Protein AF-A0A8S2SZ81-F1 (afdb_monomer)

Sequence (102 aa):
MVIGWMVFASTGILFARYGRSLHIGNKQNFLGESIWFQGHRLILFLATMATLLGFLLILAEVNGEWIRSKEGLTFVHSVLGGIIVCCALLQASMALFRCHPD

InterPro domains:
  IPR006593 Cytochrome b561/ferric reductase, transmembrane domain [PS50939] (1-102)

Organism: NCBI:txid392030

Secondary structure (DSSP, 8-state):
-HIIIIIIIHHHHHHHHHHHHTTTTTTSEETTEEHHHHHHHHHHHHHHHHHHHHHHHHHHHTTTPPPPGGGTHHHHHHHHHHHHHHHHHHHHHHHHHSPP--

Radius of gyration: 16.8 Å; Cα contacts (8 Å, |Δi|>4): 85; chains: 1; bounding box: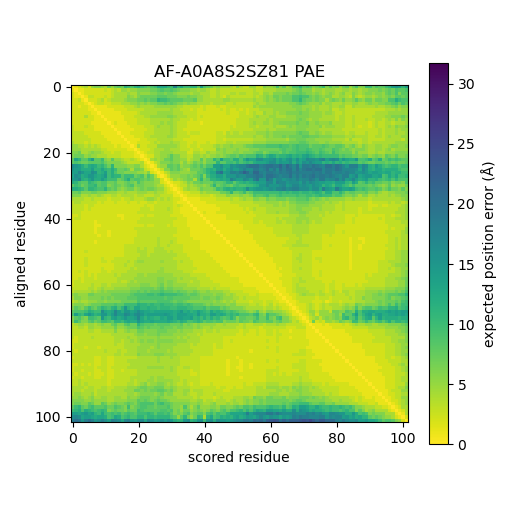 41×22×46 Å

Solvent-accessible surface area (backbone atoms only — not comparable to full-atom values): 5482 Å² total; per-residue (Å²): 75,63,63,20,50,70,44,30,39,48,49,19,54,51,39,42,55,50,22,59,74,68,49,41,40,68,90,41,68,50,95,89,34,37,40,27,57,50,53,22,52,50,35,40,47,51,15,34,51,39,36,49,50,41,50,51,51,53,35,57,74,51,73,66,62,74,75,52,78,89,56,51,69,61,27,54,49,52,53,54,51,51,53,50,46,53,52,36,54,48,50,58,51,47,67,72,72,52,80,79,88,129

Foldseek 3Di:
DCCLVVPLVVVLVVLLVVCVVVVQQVVPDDPNARPSLVVSLVSLVSSLVVLVVVLVVVCVVVVNDQDDPVVPPVNVVNVVSVVVNVVSVVVNVCSVVDDGDD

Nearest PDB structures (foldseek):
  2mey-assembly1_A  TM=5.877E-01  e=5.843E+00  Blomia tropicalis
  9had-assembly2_B  TM=5.524E-01  e=6.541E+00  Dermatophagoides farinae

Structure (mmCIF, N/CA/C/O backbone):
data_AF-A0A8S2SZ81-F1
#
_entry.id   AF-A0A8S2SZ81-F1
#
loop_
_atom_site.group_PDB
_atom_site.id
_atom_site.type_symbol
_atom_site.label_atom_id
_atom_site.label_alt_id
_atom_site.label_comp_id
_atom_site.label_asym_id
_atom_site.label_entity_id
_atom_site.label_seq_id
_atom_site.pdbx_PDB_ins_code
_atom_site.Cartn_x
_atom_site.Cartn_y
_atom_site.Cartn_z
_atom_site.occupancy
_atom_site.B_iso_or_equiv
_atom_site.auth_seq_id
_atom_site.auth_comp_id
_atom_site.auth_asym_id
_atom_site.auth_atom_id
_atom_site.pdbx_PDB_model_num
ATOM 1 N N . MET A 1 1 ? 2.979 6.224 -5.562 1.00 82.00 1 MET A N 1
ATOM 2 C CA . MET A 1 1 ? 3.608 5.362 -4.532 1.00 82.00 1 MET A CA 1
ATOM 3 C C . MET A 1 1 ? 3.939 6.105 -3.244 1.00 82.00 1 MET A C 1
ATOM 5 O O . MET A 1 1 ? 3.407 5.726 -2.210 1.00 82.00 1 MET A O 1
ATOM 9 N N . VAL A 1 2 ? 4.759 7.166 -3.286 1.00 88.38 2 VAL A N 1
ATOM 10 C CA . VAL A 1 2 ? 5.276 7.840 -2.073 1.00 88.38 2 VAL A CA 1
ATOM 11 C C . VAL A 1 2 ? 4.176 8.290 -1.108 1.00 88.38 2 VAL A C 1
ATOM 13 O O . VAL A 1 2 ? 4.263 7.968 0.068 1.00 88.38 2 VAL A O 1
ATOM 16 N N . ILE A 1 3 ? 3.116 8.954 -1.580 1.00 85.06 3 ILE A N 1
ATOM 17 C CA . ILE A 1 3 ? 2.003 9.385 -0.710 1.00 85.06 3 ILE A CA 1
ATOM 18 C C . ILE A 1 3 ? 1.309 8.176 -0.052 1.00 85.06 3 ILE A C 1
ATOM 20 O O . ILE A 1 3 ? 1.059 8.184 1.149 1.00 85.06 3 ILE A O 1
ATOM 24 N N . GLY A 1 4 ? 1.061 7.105 -0.815 1.00 84.06 4 GLY A N 1
ATOM 25 C CA . GLY A 1 4 ? 0.479 5.858 -0.302 1.00 84.06 4 GLY A CA 1
ATOM 26 C C . GLY A 1 4 ? 1.287 5.251 0.846 1.00 84.06 4 GLY A C 1
ATOM 27 O O . GLY A 1 4 ? 0.736 4.888 1.882 1.00 84.06 4 GLY A O 1
ATOM 28 N N . TRP A 1 5 ? 2.605 5.187 0.674 1.00 83.00 5 TRP A N 1
ATOM 29 C CA . TRP A 1 5 ? 3.511 4.546 1.623 1.00 83.00 5 TRP A CA 1
ATOM 30 C C . TRP A 1 5 ? 3.927 5.450 2.781 1.00 83.00 5 TRP A C 1
ATOM 32 O O . TRP A 1 5 ? 3.751 5.099 3.942 1.00 83.00 5 TRP A O 1
ATOM 42 N N . MET A 1 6 ? 4.470 6.625 2.481 1.00 89.00 6 MET A N 1
ATOM 43 C CA . MET A 1 6 ? 5.051 7.492 3.502 1.00 89.00 6 MET A CA 1
ATOM 44 C C . MET A 1 6 ? 3.985 8.197 4.335 1.00 89.00 6 MET A C 1
ATOM 46 O O . MET A 1 6 ? 4.212 8.419 5.522 1.00 89.00 6 MET A O 1
ATOM 50 N N . VAL A 1 7 ? 2.827 8.510 3.744 1.00 91.25 7 VAL A N 1
ATOM 51 C CA . VAL A 1 7 ? 1.729 9.179 4.450 1.00 91.25 7 VAL A CA 1
ATOM 52 C C . VAL A 1 7 ? 0.730 8.144 4.949 1.00 91.25 7 VAL A C 1
ATOM 54 O O . VAL A 1 7 ? 0.687 7.878 6.145 1.00 91.25 7 VAL A O 1
ATOM 57 N N . PHE A 1 8 ? -0.039 7.504 4.062 1.00 91.88 8 PHE A N 1
ATOM 58 C CA . PHE A 1 8 ? -1.167 6.681 4.510 1.00 91.88 8 PHE A CA 1
ATOM 59 C C . PHE A 1 8 ? -0.741 5.445 5.307 1.00 91.88 8 PHE A C 1
ATOM 61 O O . PHE A 1 8 ? -1.296 5.216 6.380 1.00 91.88 8 PHE A O 1
ATOM 68 N N . ALA A 1 9 ? 0.254 4.673 4.857 1.00 90.69 9 ALA A N 1
ATOM 69 C CA . ALA A 1 9 ? 0.672 3.484 5.606 1.00 90.69 9 ALA A CA 1
ATOM 70 C C . ALA A 1 9 ? 1.238 3.847 6.993 1.00 90.69 9 ALA A C 1
ATOM 72 O O . ALA A 1 9 ? 0.809 3.278 8.000 1.00 90.69 9 ALA A O 1
ATOM 73 N N . SER A 1 10 ? 2.121 4.850 7.069 1.00 92.75 10 SER A N 1
ATOM 74 C CA . SER A 1 10 ? 2.664 5.356 8.339 1.00 92.75 10 SER A CA 1
ATOM 75 C C . SER A 1 10 ? 1.564 5.861 9.275 1.00 92.75 10 SER A C 1
ATOM 77 O O . SER A 1 10 ? 1.510 5.468 10.442 1.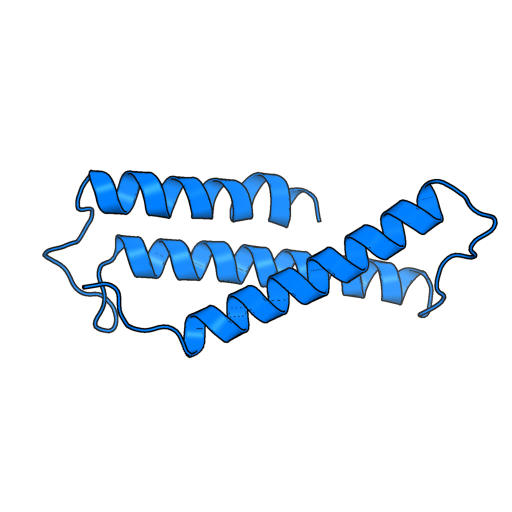00 92.75 10 SER A O 1
ATOM 79 N N . THR A 1 11 ? 0.645 6.691 8.770 1.00 94.00 11 THR A N 1
ATOM 80 C CA . THR A 1 11 ? -0.486 7.202 9.553 1.00 94.00 11 THR A CA 1
ATOM 81 C C . THR A 1 11 ? -1.380 6.066 10.034 1.00 94.00 11 THR A C 1
ATOM 83 O O . THR A 1 11 ? -1.768 6.071 11.196 1.00 94.00 11 THR A O 1
ATOM 86 N N . GLY A 1 12 ? -1.665 5.061 9.201 1.00 92.06 12 GLY A N 1
ATOM 87 C CA . GLY A 1 12 ? -2.474 3.903 9.582 1.00 92.06 12 GLY A CA 1
ATOM 88 C C . GLY A 1 12 ? -1.868 3.121 10.750 1.00 92.06 12 GLY A C 1
ATOM 89 O O . GLY A 1 12 ? -2.586 2.763 11.687 1.00 92.06 12 GLY A O 1
ATOM 90 N N . ILE A 1 13 ? -0.548 2.907 10.742 1.00 92.50 13 ILE A N 1
ATOM 91 C CA . ILE A 1 13 ? 0.179 2.236 11.834 1.00 92.50 13 ILE A CA 1
ATOM 92 C C . ILE A 1 13 ? 0.110 3.061 13.124 1.00 92.50 13 ILE A C 1
ATOM 94 O O . ILE A 1 13 ? -0.230 2.531 14.186 1.00 92.50 13 ILE A O 1
ATOM 98 N N . LEU A 1 14 ? 0.397 4.365 13.044 1.00 93.50 14 LEU A N 1
ATOM 99 C CA . LEU A 1 14 ? 0.334 5.255 14.207 1.00 93.50 14 LEU A CA 1
ATOM 100 C C . LEU A 1 14 ? -1.091 5.358 14.759 1.00 93.50 14 LEU A C 1
ATOM 102 O O . LEU A 1 14 ? -1.277 5.346 15.974 1.00 93.50 14 LEU A O 1
ATOM 106 N N . PHE A 1 15 ? -2.097 5.393 13.886 1.00 91.75 15 PHE A N 1
ATOM 107 C CA . PHE A 1 15 ? -3.499 5.468 14.274 1.00 91.75 15 PHE A CA 1
ATOM 108 C C . PHE A 1 15 ? -3.954 4.214 15.022 1.00 91.75 15 PHE A C 1
ATOM 110 O O . PHE A 1 15 ? -4.584 4.336 16.066 1.00 91.75 15 PHE A O 1
ATOM 117 N N . ALA A 1 16 ? -3.573 3.013 14.571 1.00 90.81 16 ALA A N 1
ATOM 118 C CA . ALA A 1 16 ? -3.840 1.791 15.336 1.00 90.81 16 ALA A CA 1
ATOM 119 C C . ALA A 1 16 ? -3.154 1.813 16.706 1.00 90.81 16 ALA A C 1
ATOM 121 O O . ALA A 1 16 ? -3.770 1.468 17.714 1.00 90.81 16 ALA A O 1
ATOM 122 N N . ARG A 1 17 ? -1.889 2.243 16.759 1.00 91.56 17 ARG A N 1
ATOM 123 C CA . ARG A 1 17 ? -1.118 2.282 18.006 1.00 91.56 17 ARG A CA 1
ATOM 124 C C . ARG A 1 17 ? -1.730 3.241 19.026 1.00 91.56 17 ARG A C 1
ATOM 126 O O . ARG A 1 17 ? -2.005 2.844 20.158 1.00 91.56 17 ARG A O 1
ATOM 133 N N . TYR A 1 18 ? -1.919 4.499 18.641 1.00 92.12 18 TYR A N 1
ATOM 134 C CA . TYR A 1 18 ? -2.415 5.528 19.551 1.00 92.12 18 TYR A CA 1
ATOM 135 C C . TYR A 1 18 ? -3.917 5.423 19.771 1.00 92.12 18 TYR A C 1
ATOM 137 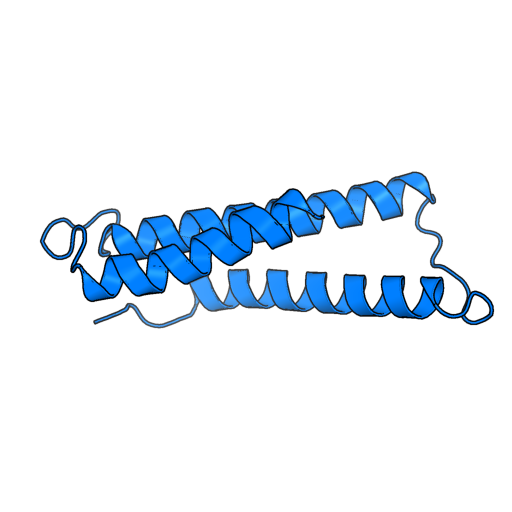O O . TYR A 1 18 ? -4.363 5.605 20.896 1.00 92.12 18 TYR A O 1
ATOM 145 N N . GLY A 1 19 ? -4.688 5.068 18.745 1.00 86.25 19 GLY A N 1
ATOM 146 C CA . GLY A 1 19 ? -6.131 4.890 18.854 1.00 86.25 19 GLY A CA 1
ATOM 147 C C . GLY A 1 19 ? -6.511 3.780 19.828 1.00 86.25 19 GLY A C 1
ATOM 148 O O . GLY A 1 19 ? -7.362 4.002 20.688 1.00 86.25 19 GLY A O 1
ATOM 149 N N . ARG A 1 20 ? -5.804 2.641 19.779 1.00 85.44 20 ARG A N 1
ATOM 150 C CA . ARG A 1 20 ? -5.971 1.565 20.763 1.00 85.44 20 ARG A CA 1
ATOM 151 C C . ARG A 1 20 ? -5.522 1.994 22.162 1.00 85.44 20 ARG A C 1
ATOM 153 O O . ARG A 1 20 ? -6.262 1.802 23.116 1.00 85.44 20 ARG A O 1
ATOM 160 N N . SER A 1 21 ? -4.339 2.604 22.288 1.00 87.12 21 SER A N 1
ATOM 161 C CA . SER A 1 21 ? -3.786 3.035 23.587 1.00 87.12 21 SER A CA 1
ATOM 162 C C . SER A 1 21 ? -4.674 4.067 24.300 1.00 87.12 21 SER A C 1
ATOM 164 O O . SER A 1 21 ? -4.949 3.965 25.494 1.00 87.12 21 SER A O 1
ATOM 166 N N . LEU A 1 22 ? -5.187 5.041 23.548 1.00 88.50 22 LEU A N 1
ATOM 167 C CA . LEU A 1 22 ? -6.049 6.111 24.051 1.00 88.50 22 LEU A CA 1
ATOM 168 C C . LEU A 1 22 ? -7.530 5.704 24.119 1.00 88.50 22 LEU A C 1
ATOM 170 O O . LEU A 1 22 ? -8.363 6.535 24.474 1.00 88.50 22 LEU A O 1
ATOM 174 N N .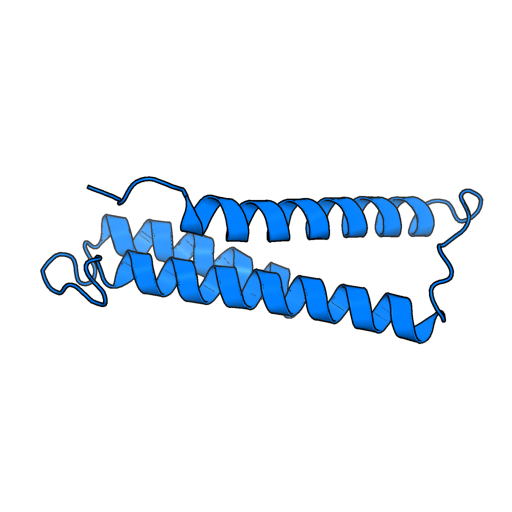 HIS A 1 23 ? -7.866 4.449 23.788 1.00 81.38 23 HIS A N 1
ATOM 175 C CA . HIS A 1 23 ? -9.235 3.922 23.786 1.00 81.38 23 HIS A CA 1
ATOM 176 C C . HIS A 1 23 ? -10.211 4.789 22.962 1.00 81.38 23 HIS A C 1
ATOM 178 O O . HIS A 1 23 ? -11.377 4.970 23.334 1.00 81.38 23 HIS A O 1
ATOM 184 N N . ILE A 1 24 ? -9.735 5.350 21.841 1.00 79.81 24 ILE A N 1
ATOM 185 C CA . ILE A 1 24 ? -10.506 6.283 21.011 1.00 79.81 24 ILE A CA 1
ATOM 186 C C . ILE A 1 24 ? -11.735 5.565 20.464 1.00 79.81 24 ILE A C 1
ATOM 188 O O . ILE A 1 24 ? -11.638 4.659 19.636 1.00 79.81 24 ILE A O 1
ATOM 192 N N . GLY A 1 25 ? -12.907 5.991 20.929 1.00 75.00 25 GLY A N 1
ATOM 193 C CA . GLY A 1 25 ? -14.171 5.407 20.506 1.00 75.00 25 GLY A CA 1
ATOM 194 C C . GLY A 1 25 ? -14.370 3.956 20.949 1.00 75.00 25 GLY A C 1
ATOM 195 O O . GLY A 1 25 ? -15.169 3.270 20.337 1.00 75.00 25 GLY A O 1
ATOM 196 N N . ASN A 1 26 ? -13.722 3.470 22.017 1.00 73.81 26 ASN A N 1
ATOM 197 C CA . ASN A 1 26 ? -14.006 2.118 22.539 1.00 73.81 26 ASN A CA 1
ATOM 198 C C . ASN A 1 26 ? -15.439 1.961 23.084 1.00 73.81 26 ASN A C 1
ATOM 200 O O . ASN A 1 26 ? -15.934 0.849 23.206 1.00 73.81 26 ASN A O 1
ATOM 204 N N . LYS A 1 27 ? -16.109 3.067 23.433 1.00 72.31 27 LYS A N 1
ATOM 205 C CA . LYS A 1 27 ? -17.525 3.073 23.846 1.00 72.31 27 LYS A CA 1
ATOM 206 C C . LYS A 1 27 ? -18.492 3.312 22.684 1.00 72.31 27 LYS A C 1
ATOM 208 O O . LYS A 1 27 ? -19.701 3.298 22.889 1.00 72.31 27 LYS A O 1
ATOM 213 N N . GLN A 1 28 ? -17.971 3.616 21.498 1.00 73.19 28 GLN A N 1
ATOM 214 C CA . GLN A 1 28 ? -18.753 3.988 20.329 1.00 73.19 28 GLN A CA 1
ATOM 215 C C . GLN A 1 28 ? -18.396 3.033 19.199 1.00 73.19 28 GLN A C 1
ATOM 217 O O . GLN A 1 28 ? -17.321 3.119 18.616 1.00 73.19 28 GLN A O 1
ATOM 222 N N . ASN A 1 29 ? -19.309 2.121 18.887 1.00 76.38 29 ASN A N 1
ATOM 223 C CA . ASN A 1 29 ? -19.090 1.178 17.804 1.00 76.38 29 ASN A CA 1
ATOM 224 C C . ASN A 1 29 ? -19.563 1.793 16.486 1.00 76.38 29 ASN A C 1
ATOM 226 O O . ASN A 1 29 ? -20.696 2.262 16.376 1.00 76.38 29 ASN A O 1
ATOM 230 N N . PHE A 1 30 ? -18.701 1.759 15.476 1.00 76.06 30 PHE A N 1
ATOM 231 C CA . PHE A 1 30 ? -19.030 2.065 14.094 1.00 76.06 30 PHE A CA 1
ATOM 232 C C . PHE A 1 30 ? -18.913 0.779 13.273 1.00 76.06 30 PHE A C 1
ATOM 234 O O . PHE A 1 30 ? -17.867 0.129 13.262 1.00 76.06 30 PHE A O 1
ATOM 241 N N . LEU A 1 31 ? -20.004 0.378 12.609 1.00 79.69 31 LEU A N 1
ATOM 242 C CA 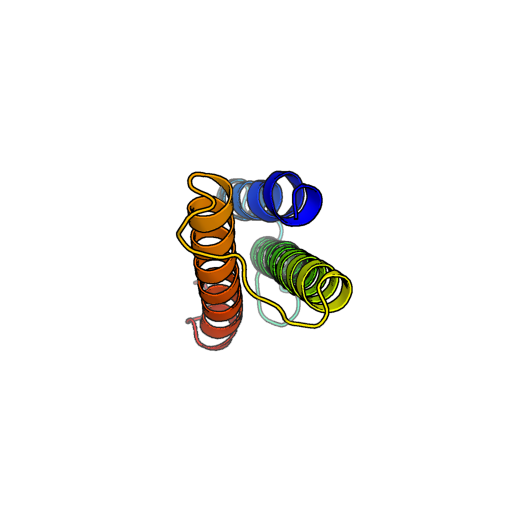. LEU A 1 31 ? -20.088 -0.892 11.867 1.00 79.69 31 LEU A CA 1
ATOM 243 C C . LEU A 1 31 ? -19.673 -2.115 12.717 1.00 79.69 31 LEU A C 1
ATOM 245 O O . LEU A 1 31 ? -18.938 -2.981 12.251 1.00 79.69 31 LEU A O 1
ATOM 249 N N . GLY A 1 32 ? -20.121 -2.156 13.978 1.00 78.38 32 GLY A N 1
ATOM 250 C CA . GLY A 1 32 ? -19.869 -3.271 14.902 1.00 78.38 32 GLY A CA 1
ATOM 251 C C . GLY A 1 32 ? -18.492 -3.274 15.568 1.00 78.38 32 GLY A C 1
ATOM 252 O O . GLY A 1 32 ? -18.221 -4.165 16.358 1.00 78.38 32 GLY A O 1
ATOM 253 N N . GLU A 1 33 ? -17.655 -2.272 15.296 1.00 84.38 33 GLU A N 1
ATOM 254 C CA . GLU A 1 33 ? -16.263 -2.213 15.744 1.00 84.38 33 GLU A CA 1
ATOM 255 C C . GLU A 1 33 ? -15.893 -0.866 16.347 1.00 84.38 33 GLU A C 1
ATOM 257 O O . GLU A 1 33 ? -16.512 0.155 16.047 1.00 84.38 33 GLU A O 1
ATOM 262 N N . SER A 1 34 ? -14.827 -0.839 17.140 1.00 85.81 34 SER A N 1
ATOM 263 C CA . SER A 1 34 ? -14.293 0.411 17.690 1.00 85.81 34 SER A CA 1
ATOM 264 C C . SER A 1 34 ? -13.883 1.400 16.583 1.00 85.81 34 SER A C 1
ATOM 266 O O . SER A 1 34 ? -13.323 1.027 15.546 1.00 85.81 34 SER A O 1
ATOM 268 N N . ILE A 1 35 ? -14.139 2.698 16.798 1.00 87.88 35 ILE A N 1
ATOM 269 C CA . ILE A 1 35 ? -13.846 3.748 15.798 1.00 87.88 35 ILE A CA 1
ATOM 270 C C . ILE A 1 35 ? -12.368 3.756 15.401 1.00 87.88 35 ILE A C 1
ATOM 272 O O . ILE A 1 35 ? -12.050 3.913 14.219 1.00 87.88 35 ILE A O 1
ATOM 276 N N . TRP A 1 36 ? -11.454 3.569 16.360 1.00 89.00 36 TRP A N 1
ATOM 277 C CA . TRP A 1 36 ? -10.026 3.528 16.048 1.00 89.00 36 TRP A CA 1
ATOM 278 C C . TRP A 1 36 ? -9.690 2.388 15.077 1.00 89.00 36 TRP A C 1
ATOM 280 O O . TRP A 1 36 ? -8.854 2.552 14.184 1.00 89.00 36 TRP A O 1
ATOM 290 N N . PHE A 1 37 ? -10.363 1.243 15.209 1.00 88.69 37 PHE A N 1
ATOM 291 C CA . PHE A 1 37 ? -10.122 0.099 14.349 1.00 88.69 37 PHE A CA 1
ATOM 292 C C . PHE A 1 37 ? -10.654 0.342 12.935 1.00 88.69 37 PHE A C 1
ATOM 294 O O . PHE A 1 37 ? -9.956 0.073 11.955 1.00 88.69 37 PHE A O 1
ATOM 301 N N . GLN A 1 38 ? -11.841 0.939 12.814 1.00 89.62 38 GLN A N 1
ATOM 302 C CA . GLN A 1 38 ? -12.399 1.309 11.512 1.00 89.62 38 GLN A CA 1
ATOM 303 C C . GLN A 1 38 ? -11.568 2.380 10.804 1.00 89.62 38 GLN A C 1
ATOM 305 O O . GLN A 1 38 ? -11.279 2.247 9.615 1.00 89.62 38 GLN A O 1
ATOM 310 N N . GLY A 1 39 ? -11.112 3.404 11.529 1.00 90.88 39 GLY A N 1
ATOM 311 C CA . GLY A 1 39 ? -10.227 4.424 10.969 1.00 90.88 39 GLY A CA 1
ATOM 312 C C . GLY A 1 39 ? -8.900 3.830 10.487 1.00 90.88 39 GLY A C 1
ATOM 313 O O . GLY A 1 39 ? -8.462 4.125 9.377 1.00 90.88 39 GLY A O 1
ATOM 314 N N . HIS A 1 40 ? -8.299 2.917 11.258 1.00 92.25 40 HIS A N 1
ATOM 315 C CA . HIS A 1 40 ? -7.101 2.190 10.835 1.00 92.25 40 HIS A CA 1
ATOM 316 C C . HIS A 1 40 ? -7.336 1.394 9.541 1.00 92.25 40 HIS A C 1
ATOM 318 O O . HIS A 1 40 ? -6.546 1.512 8.601 1.00 92.25 40 HIS A O 1
ATOM 324 N N . ARG A 1 41 ? -8.435 0.627 9.468 1.00 91.19 41 ARG A N 1
ATOM 325 C CA . ARG A 1 41 ? -8.804 -0.141 8.268 1.00 91.19 41 ARG A CA 1
ATOM 326 C C . ARG A 1 41 ? -8.987 0.761 7.055 1.00 91.19 41 ARG A C 1
ATOM 328 O O . ARG A 1 41 ? -8.459 0.446 5.994 1.00 91.19 41 ARG A O 1
ATOM 335 N N . LEU A 1 42 ? -9.692 1.880 7.214 1.00 92.56 42 LEU A N 1
ATOM 336 C CA . LEU A 1 42 ? -9.926 2.833 6.133 1.00 92.56 42 LEU A CA 1
ATOM 337 C C . LEU A 1 42 ? -8.609 3.418 5.611 1.00 92.56 42 LEU A C 1
ATOM 339 O O . LEU A 1 42 ? -8.369 3.406 4.406 1.00 92.56 42 LEU A O 1
ATOM 343 N N . ILE A 1 43 ? -7.730 3.880 6.505 1.00 94.50 43 ILE A N 1
ATOM 344 C CA . ILE A 1 43 ? -6.444 4.477 6.120 1.00 94.50 43 ILE A CA 1
ATOM 345 C C . ILE A 1 43 ? -5.553 3.452 5.401 1.00 94.50 43 ILE A C 1
ATOM 347 O O . ILE A 1 43 ? -4.972 3.770 4.362 1.00 94.50 43 ILE A O 1
ATOM 351 N N . LEU A 1 44 ? -5.466 2.211 5.897 1.00 94.50 44 LEU A N 1
ATOM 352 C CA . LEU A 1 44 ? -4.680 1.161 5.235 1.00 94.50 44 LEU A CA 1
ATOM 353 C C . LEU A 1 44 ? -5.307 0.669 3.924 1.00 94.50 44 LEU A C 1
ATOM 355 O O . LEU A 1 44 ? -4.580 0.307 2.994 1.00 94.50 44 LEU A O 1
ATOM 359 N N . PHE A 1 45 ? -6.634 0.694 3.805 1.00 93.56 45 PHE A N 1
ATOM 360 C CA . PHE A 1 45 ? -7.310 0.418 2.540 1.00 93.56 45 PHE A CA 1
ATOM 361 C C . PHE A 1 45 ? -6.970 1.486 1.493 1.00 93.56 45 PHE A C 1
ATOM 363 O O . PHE A 1 45 ? -6.576 1.146 0.378 1.00 93.56 45 PHE A O 1
ATOM 370 N N . LEU A 1 46 ? -7.011 2.770 1.867 1.00 94.19 46 LEU A N 1
ATOM 371 C CA . LEU A 1 46 ? -6.586 3.872 0.998 1.00 94.19 46 LEU A CA 1
ATOM 372 C C . LEU A 1 46 ? -5.106 3.760 0.610 1.00 94.19 46 LEU A C 1
ATOM 374 O O . LEU A 1 46 ? -4.771 3.959 -0.558 1.00 94.19 46 LEU A O 1
ATOM 378 N N . ALA A 1 47 ? -4.229 3.382 1.548 1.00 94.88 47 ALA A N 1
ATOM 379 C CA . ALA A 1 47 ? -2.822 3.109 1.252 1.00 94.88 47 ALA A CA 1
ATOM 380 C C . ALA A 1 47 ? -2.677 2.007 0.188 1.00 94.88 47 ALA A C 1
ATOM 382 O O . ALA A 1 47 ? -1.956 2.186 -0.793 1.00 94.88 47 ALA A O 1
ATOM 383 N N . THR A 1 48 ? -3.418 0.904 0.341 1.00 95.00 48 THR A N 1
ATOM 384 C CA . THR A 1 48 ? -3.413 -0.225 -0.602 1.00 95.00 48 THR A CA 1
ATOM 385 C C . THR A 1 48 ? -3.900 0.197 -1.987 1.00 95.00 48 THR A C 1
ATOM 387 O O . THR A 1 48 ? -3.243 -0.106 -2.981 1.00 95.00 48 THR A O 1
ATOM 390 N N . MET A 1 49 ? -5.005 0.944 -2.066 1.00 94.94 49 MET A N 1
ATOM 391 C CA . MET A 1 49 ? -5.537 1.455 -3.334 1.00 94.94 49 MET A CA 1
ATOM 392 C C . MET A 1 49 ? -4.566 2.424 -4.013 1.00 94.94 49 MET A C 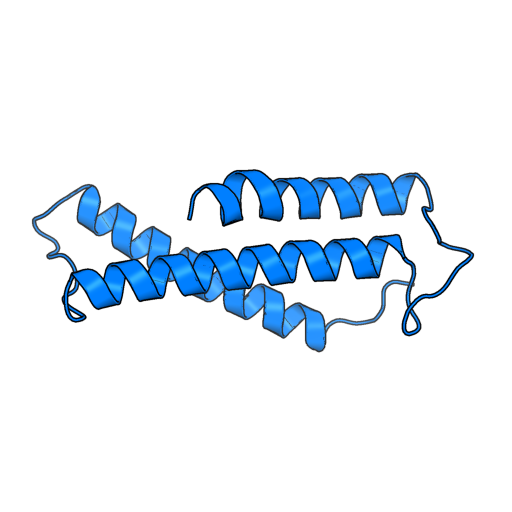1
ATOM 394 O O . MET A 1 49 ? -4.325 2.308 -5.212 1.00 94.94 49 MET A O 1
ATOM 398 N N . ALA A 1 50 ? -3.949 3.338 -3.260 1.00 94.75 50 ALA A N 1
ATOM 399 C CA . ALA A 1 50 ? -2.962 4.274 -3.795 1.00 94.75 50 ALA A CA 1
ATOM 400 C C . ALA A 1 50 ? -1.689 3.563 -4.296 1.00 94.75 50 ALA A C 1
ATOM 402 O O . ALA A 1 50 ? -1.106 3.973 -5.304 1.00 94.75 50 ALA A O 1
ATOM 403 N N . THR A 1 51 ? -1.254 2.499 -3.613 1.00 94.38 51 THR A N 1
ATOM 404 C CA . THR A 1 51 ? -0.155 1.634 -4.061 1.00 94.38 51 THR A CA 1
ATOM 405 C C . THR A 1 51 ? -0.534 0.891 -5.338 1.00 94.38 51 THR A C 1
ATOM 407 O O . THR A 1 51 ? 0.193 0.988 -6.322 1.00 94.38 51 THR A O 1
ATOM 410 N N . LEU A 1 52 ? -1.684 0.215 -5.375 1.00 95.12 52 LEU A N 1
ATOM 411 C CA . LEU A 1 52 ? -2.125 -0.518 -6.561 1.00 95.12 52 LEU A CA 1
ATOM 412 C C . LEU A 1 52 ? -2.276 0.410 -7.772 1.00 95.12 52 LEU A C 1
ATOM 414 O O . LEU A 1 52 ? -1.727 0.127 -8.833 1.00 95.12 52 LEU A O 1
ATOM 418 N N . LEU A 1 53 ? -2.947 1.551 -7.602 1.00 96.00 53 LEU A N 1
ATOM 419 C CA . LEU A 1 53 ? -3.135 2.527 -8.673 1.00 96.00 53 LEU A CA 1
ATOM 420 C C . LEU A 1 53 ? -1.796 3.069 -9.178 1.00 96.00 53 LEU A C 1
ATOM 422 O O . LEU A 1 53 ? -1.569 3.114 -10.381 1.00 96.00 53 LEU A O 1
ATOM 426 N N . GLY A 1 54 ? -0.881 3.433 -8.275 1.00 94.62 54 GLY A N 1
ATOM 427 C CA . GLY A 1 54 ? 0.447 3.902 -8.667 1.00 94.62 54 GLY A CA 1
ATOM 428 C C . GLY A 1 54 ? 1.235 2.865 -9.469 1.00 94.62 54 GLY A C 1
ATOM 429 O O . GLY A 1 54 ? 1.963 3.237 -10.380 1.00 94.62 54 GLY A O 1
ATOM 430 N N . PHE A 1 55 ? 1.080 1.579 -9.149 1.00 94.31 55 PHE A N 1
ATOM 431 C CA . PHE A 1 55 ? 1.756 0.495 -9.857 1.00 94.31 55 PHE A CA 1
ATOM 432 C C . PHE A 1 55 ? 1.158 0.297 -11.248 1.00 94.31 55 PHE A C 1
ATOM 434 O O . PHE A 1 55 ? 1.894 0.230 -12.227 1.00 94.31 55 PHE A O 1
ATOM 441 N N . LEU A 1 56 ? -0.175 0.270 -11.337 1.00 95.19 56 LEU A N 1
ATOM 442 C CA . LEU A 1 56 ? -0.893 0.132 -12.602 1.00 95.19 56 LEU A CA 1
ATOM 443 C C . LEU A 1 56 ? -0.620 1.303 -13.550 1.00 95.19 56 LEU A C 1
ATOM 445 O O . LEU A 1 56 ? -0.477 1.076 -14.744 1.00 95.19 56 LEU A O 1
ATOM 449 N N . LEU A 1 57 ? -0.507 2.531 -13.035 1.00 95.94 57 LEU A N 1
ATOM 450 C CA . LEU A 1 57 ? -0.168 3.702 -13.848 1.00 95.94 57 LEU A CA 1
ATOM 451 C C . LEU A 1 57 ? 1.238 3.599 -14.451 1.00 95.94 57 LEU A C 1
ATOM 453 O O . LEU A 1 57 ? 1.394 3.865 -15.637 1.00 95.94 57 LEU A O 1
ATOM 457 N N . ILE A 1 58 ? 2.234 3.171 -13.666 1.00 94.25 58 ILE A N 1
ATOM 458 C CA . ILE A 1 58 ? 3.598 2.941 -14.173 1.00 94.25 58 ILE A CA 1
ATOM 459 C C . ILE A 1 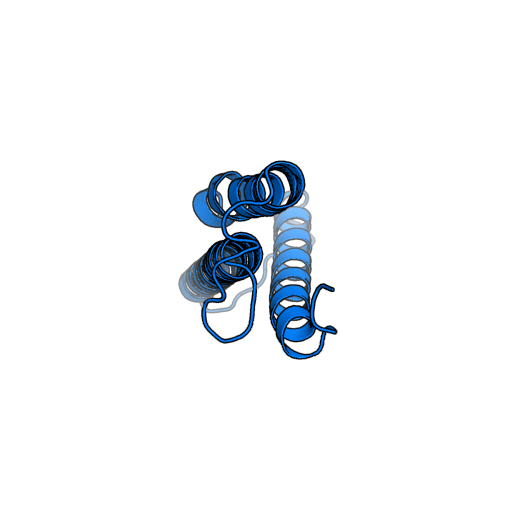58 ? 3.582 1.831 -15.227 1.00 94.25 58 ILE A C 1
ATOM 461 O O . ILE A 1 58 ? 4.151 1.992 -16.298 1.00 94.25 58 ILE A O 1
ATOM 465 N N . LEU A 1 59 ? 2.890 0.719 -14.955 1.00 93.88 59 LEU A N 1
ATOM 466 C CA . LEU A 1 59 ? 2.802 -0.395 -15.896 1.00 93.88 59 LEU A CA 1
ATOM 467 C C . LEU A 1 59 ? 2.098 0.012 -17.202 1.00 93.88 59 LEU A C 1
ATOM 469 O O . LEU A 1 59 ? 2.507 -0.418 -18.275 1.00 93.88 59 LEU A O 1
ATOM 473 N N . ALA A 1 60 ? 1.067 0.855 -17.122 1.00 96.62 60 ALA A N 1
ATOM 474 C CA . ALA A 1 60 ? 0.366 1.385 -18.287 1.00 96.62 60 ALA A CA 1
ATOM 475 C C . ALA A 1 60 ? 1.243 2.343 -19.110 1.00 96.62 60 ALA A C 1
ATOM 477 O O . ALA A 1 60 ? 1.219 2.266 -20.335 1.00 96.62 60 ALA A O 1
ATOM 478 N N . GLU A 1 61 ? 2.039 3.200 -18.461 1.00 96.31 61 GLU A N 1
ATOM 479 C CA . GLU A 1 61 ? 2.987 4.104 -19.131 1.00 96.31 61 GLU A CA 1
ATOM 480 C C . GLU A 1 61 ? 3.984 3.330 -20.006 1.00 96.31 61 GLU A C 1
ATOM 482 O O . GLU A 1 61 ? 4.245 3.708 -21.147 1.00 96.31 61 GLU A O 1
ATOM 487 N N . VAL A 1 62 ? 4.494 2.207 -19.497 1.00 94.81 62 VAL A N 1
ATOM 488 C CA . VAL A 1 62 ? 5.462 1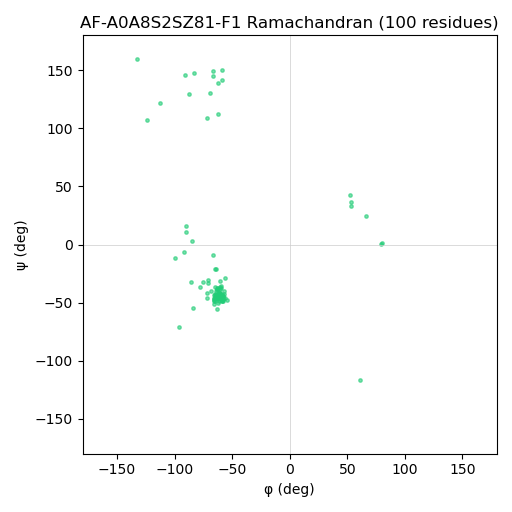.355 -20.205 1.00 94.81 62 VAL A CA 1
ATOM 489 C C . VAL A 1 62 ? 4.801 0.262 -21.054 1.00 94.81 62 VAL A C 1
ATOM 491 O O . VAL A 1 62 ? 5.460 -0.691 -21.454 1.00 94.81 62 VAL A O 1
ATOM 494 N N . ASN A 1 63 ? 3.497 0.368 -21.340 1.00 95.50 63 ASN A N 1
ATOM 495 C CA . ASN A 1 63 ? 2.726 -0.603 -22.134 1.00 95.50 63 ASN A CA 1
ATOM 496 C C . ASN A 1 63 ? 2.831 -2.059 -21.638 1.00 95.50 63 ASN A C 1
ATOM 498 O O . ASN A 1 63 ? 2.801 -3.006 -22.422 1.00 95.50 63 ASN A O 1
ATOM 502 N N .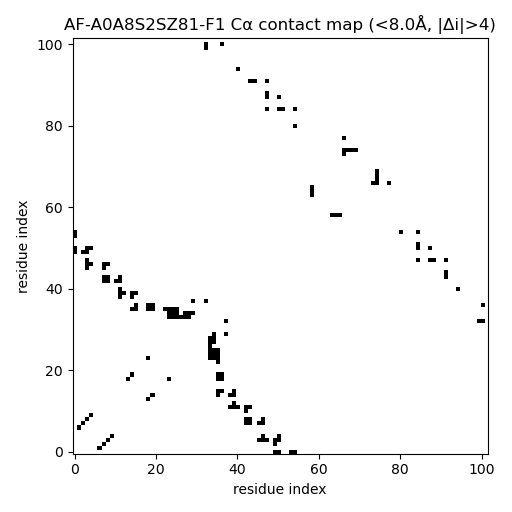 GLY A 1 64 ? 2.957 -2.253 -20.328 1.00 92.31 64 GLY A N 1
ATOM 503 C CA . GLY A 1 64 ? 3.099 -3.572 -19.723 1.00 92.31 64 GLY A CA 1
ATOM 504 C C . GLY A 1 64 ? 4.506 -4.163 -19.800 1.00 92.31 64 GLY A C 1
ATOM 505 O O . GLY A 1 64 ? 4.710 -5.273 -19.308 1.00 92.31 64 GLY A O 1
ATOM 506 N N . GLU A 1 65 ? 5.480 -3.460 -20.385 1.00 94.00 65 GLU A N 1
ATOM 507 C CA . GLU A 1 65 ? 6.853 -3.948 -20.442 1.00 94.00 65 GLU A CA 1
ATOM 508 C C . GLU A 1 65 ? 7.497 -3.952 -19.054 1.00 94.00 65 GLU A C 1
ATOM 510 O O . GLU A 1 65 ? 7.475 -2.967 -18.316 1.00 94.00 65 GLU A O 1
ATOM 515 N N . TRP A 1 66 ? 8.107 -5.082 -18.696 1.00 92.50 66 TRP A N 1
ATOM 516 C CA . TRP A 1 66 ? 8.894 -5.175 -17.476 1.00 92.50 66 TRP A CA 1
ATOM 517 C C . TRP A 1 66 ? 10.356 -4.844 -17.745 1.00 92.50 66 TRP A C 1
ATOM 519 O O . TRP A 1 66 ? 10.919 -5.185 -18.789 1.00 92.50 66 TRP A O 1
ATOM 529 N N . ILE A 1 67 ? 10.996 -4.224 -16.761 1.00 92.12 67 ILE A N 1
ATOM 530 C CA . ILE A 1 67 ? 12.386 -3.804 -16.869 1.00 92.12 67 ILE A CA 1
ATOM 531 C C . ILE A 1 67 ? 13.333 -5.009 -16.958 1.00 92.12 67 ILE A C 1
ATOM 533 O O . ILE A 1 67 ? 13.101 -6.059 -16.346 1.00 92.12 67 ILE A O 1
ATOM 537 N N . ARG A 1 68 ? 14.422 -4.891 -17.725 1.00 91.38 68 ARG A N 1
ATOM 538 C CA . ARG A 1 68 ? 15.329 -6.025 -17.963 1.00 91.38 68 ARG A CA 1
ATOM 539 C C . ARG A 1 68 ? 16.328 -6.183 -16.818 1.00 91.38 68 ARG A C 1
ATOM 541 O O . ARG A 1 68 ? 16.811 -5.205 -16.258 1.00 91.38 68 ARG A O 1
ATOM 548 N N . SER A 1 69 ? 16.733 -7.421 -16.529 1.00 85.56 69 SER A N 1
ATOM 549 C CA . SER A 1 69 ? 17.683 -7.739 -15.444 1.00 85.56 69 SER A CA 1
ATOM 550 C C . SER A 1 69 ? 19.026 -7.003 -15.544 1.00 85.56 69 SER A C 1
ATOM 552 O O . SER A 1 69 ? 19.643 -6.690 -14.530 1.00 85.56 69 SER A O 1
ATOM 554 N N . LYS A 1 70 ? 19.459 -6.667 -16.764 1.00 88.44 70 LYS A N 1
ATOM 555 C CA . LYS A 1 70 ? 20.684 -5.898 -17.036 1.00 88.44 70 LYS A CA 1
ATOM 556 C C . LYS A 1 70 ? 20.648 -4.442 -16.545 1.00 88.44 70 LYS A C 1
ATOM 558 O O . LYS A 1 70 ? 21.676 -3.780 -16.574 1.00 88.44 70 LYS A O 1
ATOM 563 N N . GLU A 1 71 ? 19.494 -3.944 -16.104 1.00 85.50 71 GLU A N 1
ATOM 564 C CA . GLU A 1 71 ? 19.297 -2.554 -15.663 1.00 85.50 71 GLU A CA 1
ATOM 565 C C . GLU A 1 71 ? 19.555 -2.353 -14.156 1.00 85.50 71 GLU A C 1
ATOM 567 O O . GLU A 1 71 ? 19.282 -1.291 -13.597 1.00 85.50 71 GLU A O 1
ATOM 572 N N . GLY A 1 72 ? 20.122 -3.365 -13.485 1.00 93.12 72 GLY A N 1
ATOM 573 C CA . GLY A 1 72 ? 20.717 -3.242 -12.153 1.00 93.12 72 GLY A CA 1
ATOM 574 C C . GLY A 1 72 ? 19.730 -2.791 -11.072 1.00 93.12 72 GLY A C 1
ATOM 575 O O . GLY A 1 72 ? 18.775 -3.499 -10.752 1.00 93.12 72 GLY A O 1
ATOM 576 N N . LEU A 1 73 ? 19.973 -1.613 -10.485 1.00 94.00 73 LEU A N 1
ATOM 577 C CA . LEU A 1 73 ? 19.178 -1.053 -9.381 1.00 94.00 73 LEU A CA 1
ATOM 578 C C . LEU A 1 73 ? 17.705 -0.854 -9.746 1.00 94.00 73 LEU A C 1
ATOM 580 O O . LEU A 1 73 ? 16.833 -1.102 -8.914 1.00 94.00 73 LEU A O 1
ATOM 584 N N . THR A 1 74 ? 17.411 -0.452 -10.981 1.00 91.06 74 THR A N 1
ATOM 585 C CA . THR A 1 74 ? 16.032 -0.215 -11.422 1.00 91.06 74 THR A CA 1
ATOM 586 C C . THR A 1 74 ? 15.263 -1.533 -11.552 1.00 91.06 74 THR A C 1
ATOM 588 O O . THR A 1 74 ? 14.086 -1.602 -11.195 1.00 91.06 74 THR A O 1
ATOM 591 N N . PHE A 1 75 ? 15.947 -2.616 -11.942 1.00 93.81 75 PHE A N 1
ATOM 592 C CA . PHE A 1 75 ? 15.382 -3.966 -11.903 1.00 93.81 75 PHE A CA 1
ATOM 593 C C . PHE A 1 75 ? 15.038 -4.395 -10.480 1.00 93.81 75 PHE A C 1
ATOM 595 O O . PHE A 1 75 ? 13.896 -4.771 -10.219 1.00 93.81 75 PHE A O 1
ATOM 602 N N . VAL A 1 76 ? 15.971 -4.250 -9.537 1.00 95.31 76 VAL A N 1
ATOM 603 C CA . VAL A 1 76 ? 15.713 -4.567 -8.122 1.00 95.31 76 VAL A CA 1
ATOM 604 C C . VAL A 1 76 ? 14.556 -3.732 -7.567 1.00 95.31 76 VAL A C 1
ATOM 606 O O . VAL A 1 76 ? 13.673 -4.274 -6.904 1.00 95.31 76 VAL A O 1
ATOM 609 N N . HIS A 1 77 ? 14.508 -2.435 -7.883 1.00 92.69 77 HIS A N 1
ATOM 610 C CA . HIS A 1 77 ? 13.411 -1.554 -7.488 1.00 92.69 77 HIS A CA 1
ATOM 611 C C . HIS A 1 77 ? 12.054 -2.053 -8.004 1.00 92.69 77 HIS A C 1
ATOM 613 O O . HIS A 1 77 ? 11.104 -2.130 -7.226 1.00 92.69 77 HIS A O 1
ATOM 619 N N . SER A 1 78 ? 11.967 -2.442 -9.282 1.00 94.19 78 SER A N 1
ATOM 620 C CA . SER A 1 78 ? 10.726 -2.967 -9.871 1.00 94.19 78 SER A CA 1
ATOM 621 C C . SER A 1 78 ? 10.247 -4.244 -9.173 1.00 94.19 78 SER A C 1
ATOM 623 O O . SER A 1 78 ? 9.065 -4.370 -8.854 1.00 94.19 78 SER A O 1
ATOM 625 N N . VAL A 1 79 ? 11.169 -5.162 -8.854 1.00 95.31 79 VAL A N 1
ATOM 626 C CA . VAL A 1 79 ? 10.862 -6.427 -8.172 1.00 95.31 79 VAL A CA 1
ATOM 627 C C . VAL A 1 79 ? 10.370 -6.165 -6.751 1.00 95.31 79 VAL A C 1
ATOM 629 O O . VAL A 1 79 ? 9.334 -6.698 -6.353 1.00 95.31 79 VAL A O 1
ATOM 632 N N . LEU A 1 80 ? 11.059 -5.302 -5.997 1.00 94.81 80 LEU A N 1
ATOM 633 C CA . LEU A 1 80 ? 10.625 -4.906 -4.655 1.00 94.81 80 LEU A CA 1
ATOM 634 C C . LEU A 1 80 ? 9.256 -4.219 -4.687 1.00 94.81 80 LEU A C 1
ATOM 636 O O . LEU A 1 80 ? 8.402 -4.530 -3.860 1.00 94.81 80 LEU A O 1
ATOM 640 N N . GLY A 1 81 ? 9.021 -3.341 -5.665 1.00 93.12 81 GLY A N 1
ATOM 641 C CA . GLY A 1 81 ? 7.722 -2.710 -5.893 1.00 93.12 81 GLY A CA 1
ATOM 642 C C . GLY A 1 81 ? 6.612 -3.732 -6.151 1.00 93.12 81 GLY A C 1
ATOM 643 O O . GLY A 1 81 ? 5.543 -3.637 -5.551 1.00 93.12 81 GLY A O 1
ATOM 644 N N . GLY A 1 82 ? 6.877 -4.753 -6.971 1.00 95.00 82 GLY A N 1
ATOM 645 C CA . GLY A 1 82 ? 5.941 -5.853 -7.219 1.00 95.00 82 GLY A CA 1
ATOM 646 C C . GLY A 1 82 ? 5.618 -6.657 -5.956 1.00 95.00 82 GLY A C 1
ATOM 647 O O . GLY A 1 82 ? 4.447 -6.867 -5.640 1.00 95.00 82 GLY A O 1
ATOM 648 N N . ILE A 1 83 ? 6.638 -7.037 -5.177 1.00 96.44 83 ILE A N 1
ATOM 649 C CA . ILE A 1 83 ? 6.456 -7.730 -3.887 1.00 96.44 83 ILE A CA 1
ATOM 650 C C . ILE A 1 83 ? 5.590 -6.887 -2.944 1.00 96.44 83 ILE A C 1
ATOM 652 O O . ILE A 1 83 ? 4.666 -7.398 -2.314 1.00 96.44 83 ILE A O 1
ATOM 656 N N . ILE A 1 84 ? 5.857 -5.584 -2.877 1.00 94.19 84 ILE A N 1
ATOM 657 C CA . ILE A 1 84 ? 5.100 -4.626 -2.071 1.00 94.19 84 ILE A CA 1
ATOM 658 C C . ILE A 1 84 ? 3.617 -4.603 -2.455 1.00 94.19 84 ILE A C 1
ATOM 660 O O . ILE A 1 84 ? 2.765 -4.611 -1.565 1.00 94.19 84 ILE A O 1
ATOM 664 N N . VAL A 1 85 ? 3.296 -4.595 -3.751 1.00 95.38 85 VAL A N 1
ATOM 665 C CA . VAL A 1 85 ? 1.905 -4.632 -4.230 1.00 95.38 85 VAL A CA 1
ATOM 666 C C . VAL A 1 85 ? 1.226 -5.929 -3.792 1.00 95.38 85 VAL A C 1
ATOM 668 O O . VAL A 1 85 ? 0.131 -5.876 -3.231 1.00 95.38 85 VAL A O 1
ATOM 671 N N . CYS A 1 86 ? 1.891 -7.078 -3.950 1.00 96.38 86 CYS A N 1
ATOM 672 C CA . CYS A 1 86 ? 1.375 -8.367 -3.482 1.00 96.38 86 CYS A CA 1
ATOM 673 C C . CYS A 1 86 ? 1.103 -8.356 -1.971 1.00 96.38 86 CYS A C 1
ATOM 675 O O . CYS A 1 86 ? 0.009 -8.710 -1.534 1.00 96.38 86 CYS A O 1
ATOM 677 N N . CYS A 1 87 ? 2.060 -7.891 -1.167 1.00 95.31 87 CYS A N 1
ATOM 678 C CA . CYS A 1 87 ? 1.904 -7.780 0.282 1.00 95.31 87 CYS A CA 1
ATOM 679 C C . CYS A 1 87 ? 0.758 -6.837 0.681 1.00 95.31 87 CYS A C 1
ATOM 681 O O . CYS A 1 87 ? 0.032 -7.131 1.630 1.00 95.31 87 CYS A O 1
ATOM 683 N N . ALA A 1 88 ? 0.567 -5.720 -0.029 1.00 93.50 88 ALA A N 1
ATOM 684 C CA . ALA A 1 88 ? -0.519 -4.777 0.241 1.00 93.50 88 ALA A CA 1
ATOM 685 C C . ALA A 1 88 ? -1.899 -5.400 -0.044 1.00 93.50 88 ALA A C 1
ATOM 687 O O . ALA A 1 88 ? -2.808 -5.298 0.781 1.00 93.50 88 ALA A O 1
ATOM 688 N N . LEU A 1 89 ? -2.039 -6.116 -1.164 1.00 94.19 89 LEU A N 1
ATOM 689 C CA . LEU A 1 89 ? -3.263 -6.851 -1.503 1.00 94.19 89 LEU A CA 1
ATOM 690 C C . LEU A 1 89 ? -3.555 -7.974 -0.501 1.00 94.19 89 LEU A C 1
ATOM 692 O O . LEU A 1 89 ? -4.703 -8.157 -0.087 1.00 94.19 89 LEU A O 1
ATOM 696 N N . LEU A 1 90 ? -2.517 -8.691 -0.062 1.00 95.06 90 LEU A N 1
ATOM 697 C CA . LEU A 1 90 ? -2.638 -9.695 0.994 1.00 95.06 90 LEU A CA 1
ATOM 698 C C . LEU A 1 90 ? -3.069 -9.063 2.319 1.00 95.06 90 LEU A C 1
ATOM 700 O O . LEU A 1 90 ? -3.965 -9.596 2.966 1.00 95.06 90 LEU A O 1
ATOM 704 N N . GLN A 1 91 ? -2.508 -7.913 2.709 1.00 91.50 91 GLN A N 1
ATOM 705 C CA . GLN A 1 91 ? -2.945 -7.188 3.907 1.00 91.50 91 GLN A CA 1
ATOM 706 C C . GLN A 1 91 ? -4.428 -6.811 3.846 1.00 91.50 91 GLN A C 1
ATOM 708 O O . GLN A 1 91 ? -5.156 -7.058 4.808 1.00 91.50 91 GLN A O 1
ATOM 713 N N . ALA A 1 92 ? -4.891 -6.259 2.721 1.00 90.19 92 ALA A N 1
ATOM 714 C CA . ALA A 1 92 ? -6.300 -5.915 2.543 1.00 90.19 92 ALA A CA 1
ATOM 715 C C . ALA A 1 92 ? -7.209 -7.155 2.597 1.00 90.19 92 ALA A C 1
ATOM 717 O O . ALA A 1 92 ? -8.267 -7.113 3.220 1.00 90.19 92 ALA A O 1
ATOM 718 N N . SER A 1 93 ? -6.769 -8.273 2.017 1.00 90.00 93 SER A N 1
ATOM 719 C CA . SER A 1 93 ? -7.501 -9.545 2.060 1.00 90.00 93 SER A CA 1
ATOM 720 C C . SER A 1 93 ? -7.575 -10.103 3.484 1.00 90.00 93 SER A C 1
ATOM 722 O O . SER A 1 93 ? -8.655 -10.420 3.976 1.00 90.00 93 SER A O 1
ATOM 724 N N . MET A 1 94 ? -6.448 -10.154 4.200 1.00 89.69 94 MET A N 1
ATOM 725 C CA . MET A 1 94 ? -6.399 -10.594 5.599 1.00 89.69 94 MET A CA 1
ATOM 726 C C . MET A 1 94 ? -7.257 -9.712 6.509 1.00 89.69 94 MET A C 1
ATOM 728 O O . MET A 1 94 ? -7.826 -10.211 7.474 1.00 89.69 94 MET A O 1
ATOM 732 N N . ALA A 1 95 ? -7.407 -8.421 6.200 1.00 86.31 95 ALA A N 1
ATOM 733 C CA . ALA A 1 95 ? -8.277 -7.528 6.957 1.00 86.31 95 ALA A CA 1
ATOM 734 C C . ALA A 1 95 ? -9.772 -7.899 6.872 1.00 86.31 95 ALA A C 1
ATOM 736 O O . ALA A 1 95 ? -10.529 -7.491 7.751 1.00 86.31 95 ALA A O 1
ATOM 737 N N . LEU A 1 96 ? -10.195 -8.653 5.850 1.00 82.44 96 LEU A N 1
ATOM 738 C CA . LEU A 1 96 ? -11.567 -9.159 5.712 1.00 82.44 96 LEU A CA 1
ATOM 739 C C . LEU A 1 96 ? -11.788 -10.475 6.464 1.00 82.44 96 LEU A C 1
ATOM 741 O O . LEU A 1 96 ? -12.890 -10.715 6.943 1.00 82.44 96 LEU A O 1
ATOM 745 N N . PHE A 1 97 ? -10.752 -11.312 6.566 1.00 84.06 97 PHE A N 1
ATOM 746 C CA . PHE A 1 97 ? -10.843 -12.648 7.167 1.00 84.06 97 PHE A CA 1
ATOM 747 C C . PHE A 1 97 ? -10.336 -12.725 8.612 1.00 84.06 97 PHE A C 1
ATOM 749 O O . PHE A 1 97 ? -10.526 -13.745 9.271 1.00 84.06 97 PHE A O 1
ATOM 756 N N . ARG A 1 98 ? -9.659 -11.686 9.115 1.00 83.19 98 ARG A N 1
ATOM 757 C CA . ARG A 1 98 ? -9.171 -11.656 10.500 1.00 83.19 98 ARG A CA 1
ATOM 758 C C . ARG A 1 98 ? -10.324 -11.619 11.498 1.00 83.19 98 ARG A C 1
ATOM 760 O O . ARG A 1 98 ? -11.350 -10.990 11.253 1.00 83.19 98 ARG A O 1
ATOM 767 N N . CYS A 1 99 ? -10.087 -12.203 12.668 1.00 82.38 99 CYS A N 1
ATOM 768 C CA . CYS A 1 99 ? -10.977 -12.050 13.809 1.00 82.38 99 CYS A CA 1
ATOM 769 C C . CYS A 1 99 ? -11.127 -10.573 14.207 1.00 82.38 99 CYS A C 1
ATOM 771 O O . CYS A 1 99 ? -10.216 -9.744 14.030 1.00 82.38 99 CYS A O 1
ATOM 773 N N . HIS A 1 100 ? -12.299 -10.274 14.755 1.00 74.50 100 HIS A N 1
ATOM 774 C CA . HIS A 1 100 ? -12.630 -8.984 15.334 1.00 74.50 100 HIS A CA 1
ATOM 775 C C . HIS A 1 100 ? -11.702 -8.687 16.529 1.00 74.50 100 HIS A C 1
ATOM 777 O O . HIS A 1 100 ? -11.321 -9.614 17.246 1.00 74.50 100 HIS A O 1
ATOM 783 N N . PRO A 1 101 ? -11.217 -7.443 16.688 1.00 69.31 101 PRO A N 1
ATOM 784 C CA . PRO A 1 101 ? -10.413 -7.067 17.841 1.00 69.31 101 PRO A CA 1
ATOM 785 C C . PRO A 1 101 ? -11.293 -6.984 19.095 1.00 69.31 101 PRO A C 1
ATOM 787 O O . PRO A 1 101 ? -12.085 -6.055 19.221 1.00 69.31 101 PRO A O 1
ATOM 790 N N . ASP A 1 102 ? -11.118 -7.945 20.002 1.00 58.69 102 ASP A N 1
ATOM 791 C CA . ASP A 1 102 ? -11.687 -7.924 21.359 1.00 58.69 102 ASP A CA 1
ATOM 792 C C . ASP A 1 102 ? -11.201 -6.716 22.190 1.00 58.69 102 ASP A C 1
ATOM 794 O O . ASP A 1 102 ? -9.988 -6.369 22.121 1.00 58.69 102 ASP A O 1
#

Mean predicted aligned error: 4.93 Å

pLDDT: mean 89.33, std 7.03, range [58.69, 96.62]